Protein AF-A0A923AMU1-F1 (afdb_monomer_lite)

Structure (mmCIF, N/CA/C/O backbone):
data_AF-A0A923AMU1-F1
#
_entry.id   AF-A0A923AMU1-F1
#
loop_
_atom_site.group_PDB
_atom_site.id
_atom_site.type_symbol
_atom_site.label_atom_id
_atom_site.label_alt_id
_atom_site.label_comp_id
_atom_site.label_asym_id
_atom_site.label_entity_id
_atom_site.label_seq_id
_atom_site.pdbx_PDB_ins_code
_atom_site.Cartn_x
_atom_site.Cartn_y
_atom_site.Cartn_z
_atom_site.occupancy
_atom_site.B_iso_or_equiv
_atom_site.auth_seq_id
_atom_site.auth_comp_id
_atom_site.auth_asym_id
_atom_site.auth_atom_id
_atom_site.pdbx_PDB_model_num
ATOM 1 N N . MET A 1 1 ? -17.012 11.286 -4.049 1.00 42.00 1 MET A N 1
ATOM 2 C CA . MET A 1 1 ? -16.196 10.971 -5.237 1.00 42.00 1 MET A CA 1
ATOM 3 C C . MET A 1 1 ? -16.836 11.713 -6.398 1.00 42.00 1 MET A C 1
ATOM 5 O O . MET A 1 1 ? -18.026 11.521 -6.605 1.00 42.00 1 MET A O 1
ATOM 9 N N . LEU A 1 2 ? -16.117 12.625 -7.049 1.00 31.48 2 LEU A N 1
ATOM 10 C CA . LEU A 1 2 ? -16.516 13.235 -8.322 1.00 31.48 2 LEU A CA 1
ATOM 11 C C . LEU A 1 2 ? -15.532 12.673 -9.354 1.00 31.48 2 LEU A C 1
ATOM 13 O O . LEU A 1 2 ? -14.330 12.833 -9.167 1.00 31.48 2 LEU A O 1
ATOM 17 N N . GLY A 1 3 ? -16.048 11.937 -10.335 1.00 36.97 3 GLY A N 1
ATOM 18 C CA . GLY A 1 3 ? -15.305 11.055 -11.243 1.00 36.97 3 GLY A CA 1
ATOM 19 C C . GLY A 1 3 ? -15.984 9.686 -11.262 1.00 36.97 3 GLY A C 1
ATOM 20 O O . GLY A 1 3 ? -16.287 9.143 -10.194 1.00 36.97 3 GLY A O 1
ATOM 21 N N . ASP A 1 4 ? -16.321 9.171 -12.441 1.00 47.56 4 ASP A N 1
ATOM 22 C CA . ASP A 1 4 ? -16.918 7.841 -12.552 1.00 47.56 4 ASP A CA 1
ATOM 23 C C . ASP A 1 4 ? -15.873 6.744 -12.255 1.00 47.56 4 ASP A C 1
ATOM 25 O O . ASP A 1 4 ? -14.666 6.987 -12.185 1.00 47.56 4 ASP A O 1
ATOM 29 N N . ALA A 1 5 ? -16.337 5.523 -11.974 1.00 52.12 5 ALA A N 1
ATOM 30 C CA . ALA A 1 5 ? -15.466 4.419 -11.555 1.00 52.12 5 ALA A CA 1
ATOM 31 C C . ALA A 1 5 ? -14.453 3.994 -12.638 1.00 52.12 5 ALA A C 1
ATOM 33 O O . ALA A 1 5 ? -13.490 3.291 -12.331 1.00 52.12 5 ALA A O 1
ATOM 34 N N . LEU A 1 6 ? -14.664 4.412 -13.891 1.00 49.12 6 LEU A N 1
ATOM 35 C CA . LEU A 1 6 ? -13.862 4.001 -15.036 1.00 49.12 6 LEU A CA 1
ATOM 36 C C . LEU A 1 6 ? -12.523 4.748 -15.085 1.00 49.12 6 LEU A C 1
ATOM 38 O O . LEU A 1 6 ? -11.497 4.129 -15.360 1.00 49.12 6 LEU A O 1
ATOM 42 N N . GLU A 1 7 ? -12.505 6.041 -14.748 1.00 59.66 7 GLU A N 1
ATOM 43 C CA . GLU A 1 7 ? -11.289 6.870 -14.800 1.00 59.66 7 GLU A CA 1
ATOM 44 C C . GLU A 1 7 ? -10.216 6.463 -13.771 1.00 59.66 7 GLU A C 1
ATOM 46 O O . GLU A 1 7 ? -9.029 6.712 -13.978 1.00 59.66 7 GLU A O 1
ATOM 51 N N . TRP A 1 8 ? -10.608 5.779 -12.691 1.00 74.62 8 TRP A N 1
ATOM 52 C CA . TRP A 1 8 ? -9.721 5.394 -11.581 1.00 74.62 8 TRP A CA 1
ATOM 53 C C . TRP A 1 8 ? -9.536 3.876 -11.440 1.00 74.62 8 TRP A C 1
ATOM 55 O O . TRP A 1 8 ? -8.929 3.405 -10.475 1.00 74.62 8 TRP A O 1
ATOM 65 N N . GLY A 1 9 ? -10.059 3.093 -12.388 1.00 86.88 9 GLY A N 1
ATOM 66 C CA . GLY A 1 9 ? -9.976 1.629 -12.380 1.00 86.88 9 GLY A CA 1
ATOM 67 C C . GLY A 1 9 ? -8.636 1.071 -12.867 1.00 86.88 9 GLY A C 1
ATOM 68 O O . GLY A 1 9 ? -8.396 -0.128 -12.732 1.00 86.88 9 GLY A O 1
ATOM 69 N N . SER A 1 10 ? -7.759 1.909 -13.431 1.00 90.62 10 SER A N 1
ATOM 70 C CA . SER A 1 10 ? -6.478 1.480 -13.998 1.00 90.62 10 SER A CA 1
ATOM 71 C C . SER A 1 10 ? -5.279 2.241 -13.442 1.00 90.62 10 SER A C 1
ATOM 73 O O . SER A 1 10 ? -5.325 3.460 -13.288 1.00 90.62 10 SER A O 1
ATOM 75 N N . LEU A 1 11 ? -4.181 1.522 -13.237 1.00 89.88 11 LEU A N 1
ATOM 76 C CA . LEU A 1 11 ? -2.867 2.033 -12.872 1.00 89.88 11 LEU A CA 1
ATOM 77 C C . LEU A 1 11 ? -1.912 1.785 -14.042 1.00 89.88 11 LEU A C 1
ATOM 79 O O . LEU A 1 11 ? -1.764 0.648 -14.484 1.00 89.88 11 LEU A O 1
ATOM 83 N N . ARG A 1 12 ? -1.274 2.846 -14.541 1.00 91.94 12 ARG A N 1
ATOM 84 C CA . ARG A 1 12 ? -0.255 2.771 -15.597 1.00 91.94 12 ARG A CA 1
ATOM 85 C C . ARG A 1 12 ? 1.131 2.917 -14.989 1.00 91.94 12 ARG A C 1
ATOM 87 O O . ARG A 1 12 ? 1.363 3.845 -14.217 1.00 91.94 12 ARG A O 1
ATOM 94 N N . LEU A 1 13 ? 2.027 2.008 -15.347 1.00 90.62 13 LEU A N 1
ATOM 95 C CA . LEU A 1 13 ? 3.400 1.934 -14.866 1.00 90.62 13 LEU A CA 1
ATOM 96 C C . LEU A 1 13 ? 4.353 2.032 -16.053 1.00 90.62 13 LEU A C 1
ATOM 98 O O . LEU A 1 13 ? 4.184 1.308 -17.028 1.00 90.62 13 LEU A O 1
ATOM 102 N N . ALA A 1 14 ? 5.374 2.878 -15.946 1.00 90.94 14 ALA A N 1
ATOM 103 C CA . ALA A 1 14 ? 6.526 2.842 -16.838 1.00 90.94 14 ALA A CA 1
ATOM 104 C C . ALA A 1 14 ? 7.639 2.054 -16.142 1.00 90.94 14 ALA A C 1
ATOM 106 O O . ALA A 1 14 ? 8.140 2.470 -15.096 1.00 90.94 14 ALA A O 1
ATOM 107 N N . VAL A 1 15 ? 7.993 0.899 -16.696 1.00 89.00 15 VAL A N 1
ATOM 108 C CA . VAL A 1 15 ? 8.906 -0.066 -16.077 1.00 89.00 15 VAL A CA 1
ATOM 109 C C . VAL A 1 15 ? 10.190 -0.119 -16.885 1.00 89.00 15 VAL A C 1
ATOM 111 O O . VAL A 1 15 ? 10.145 -0.404 -18.078 1.00 89.00 15 VAL A O 1
ATOM 114 N N . ASN A 1 16 ? 11.332 0.130 -16.241 1.00 87.44 16 ASN A N 1
ATOM 115 C CA . ASN A 1 16 ? 12.626 -0.099 -16.876 1.00 87.44 16 ASN A CA 1
ATOM 116 C C . ASN A 1 16 ? 12.962 -1.594 -16.831 1.00 87.44 16 ASN A C 1
ATOM 118 O O . ASN A 1 16 ? 13.235 -2.138 -15.761 1.00 87.44 16 ASN A O 1
ATOM 122 N N . THR A 1 17 ? 12.948 -2.248 -17.986 1.00 82.06 17 THR A N 1
ATOM 123 C CA . THR A 1 17 ? 13.240 -3.683 -18.125 1.00 82.06 17 THR A CA 1
ATOM 124 C C . THR A 1 17 ? 14.743 -3.964 -18.218 1.00 82.06 17 THR A C 1
ATOM 126 O O . THR A 1 17 ? 15.172 -5.096 -17.998 1.00 82.06 17 THR A O 1
ATOM 129 N N . CYS A 1 18 ? 15.563 -2.940 -18.479 1.00 81.56 18 CYS A N 1
ATOM 130 C CA . CYS A 1 18 ? 17.017 -3.048 -18.604 1.00 81.56 18 CYS A CA 1
ATOM 131 C C . CYS A 1 18 ? 17.710 -2.588 -17.309 1.00 81.56 18 CYS A C 1
ATOM 133 O O . CYS A 1 18 ? 18.191 -1.456 -17.190 1.00 81.56 18 CYS A O 1
ATOM 135 N N . ILE A 1 19 ? 17.750 -3.466 -16.301 1.00 74.00 19 ILE A N 1
ATOM 136 C CA . ILE A 1 19 ? 18.426 -3.188 -15.024 1.00 74.00 19 ILE A CA 1
ATOM 137 C C . ILE A 1 19 ? 19.951 -3.215 -15.233 1.00 74.00 19 ILE A C 1
ATOM 139 O O . ILE A 1 19 ? 20.507 -4.228 -15.646 1.00 74.00 19 ILE A O 1
ATOM 143 N N . GLY A 1 20 ? 20.634 -2.104 -14.928 1.00 73.50 20 GLY A N 1
ATOM 144 C CA . GLY A 1 20 ? 22.100 -1.980 -15.031 1.00 73.50 20 GLY A CA 1
ATOM 145 C C . GLY A 1 20 ? 22.627 -1.513 -16.395 1.00 73.50 20 GLY A C 1
ATOM 146 O O . GLY A 1 20 ? 23.839 -1.448 -16.596 1.00 73.50 20 GLY A O 1
ATOM 147 N N . CYS A 1 21 ? 21.740 -1.166 -17.326 1.00 81.06 21 CYS A N 1
ATOM 148 C CA . CYS A 1 21 ? 22.098 -0.646 -18.643 1.00 81.06 21 CYS A CA 1
ATOM 149 C C . CYS A 1 21 ? 22.374 0.867 -18.592 1.00 81.06 21 CYS A C 1
ATOM 151 O O . CYS A 1 21 ? 21.790 1.588 -17.787 1.00 81.06 21 CYS A O 1
ATOM 153 N N . ALA A 1 22 ? 23.239 1.372 -19.480 1.00 77.38 22 ALA A N 1
ATOM 154 C CA . ALA A 1 22 ? 23.517 2.812 -19.578 1.00 77.38 22 ALA A CA 1
ATOM 155 C C . ALA A 1 22 ? 22.323 3.628 -20.125 1.00 77.38 22 ALA A C 1
ATOM 157 O O . ALA A 1 22 ? 22.289 4.847 -19.976 1.00 77.38 22 ALA A O 1
ATOM 158 N N . GLY A 1 23 ? 21.359 2.958 -20.767 1.00 74.44 23 GLY A N 1
ATOM 159 C CA . GLY A 1 23 ? 20.105 3.532 -21.256 1.00 74.44 23 GLY A CA 1
ATOM 160 C C . GLY A 1 23 ? 18.886 2.974 -20.518 1.00 74.44 23 GLY A C 1
ATOM 161 O O . GLY A 1 23 ? 18.982 1.974 -19.810 1.00 74.44 23 GLY A O 1
ATOM 162 N N . GLN A 1 24 ? 17.737 3.626 -20.701 1.00 79.06 24 GLN A N 1
ATOM 163 C CA . GLN A 1 24 ? 16.444 3.156 -20.201 1.00 79.06 24 GLN A CA 1
ATOM 164 C C . GLN A 1 24 ? 15.707 2.410 -21.316 1.00 79.06 24 GLN A C 1
ATOM 166 O O . GLN A 1 24 ? 15.585 2.944 -22.418 1.00 79.06 24 GLN A O 1
ATOM 171 N N . ASP A 1 25 ? 15.199 1.215 -21.017 1.00 86.06 25 ASP A N 1
ATOM 172 C CA . ASP A 1 25 ? 14.236 0.512 -21.870 1.00 86.06 25 ASP A CA 1
ATOM 173 C C . ASP A 1 25 ? 12.899 0.470 -21.129 1.00 86.06 25 ASP A C 1
ATOM 175 O O . ASP A 1 25 ? 12.707 -0.317 -20.200 1.00 86.06 25 ASP A O 1
ATOM 179 N N . LEU A 1 26 ? 12.022 1.424 -21.447 1.00 89.06 26 LEU A N 1
ATOM 180 C CA . LEU A 1 26 ? 10.771 1.627 -20.725 1.00 89.06 26 LEU A CA 1
ATOM 181 C C . LEU A 1 26 ? 9.636 0.880 -21.416 1.00 89.06 26 LEU A C 1
ATOM 183 O O . LEU A 1 26 ? 9.262 1.196 -22.543 1.00 89.06 26 LEU A O 1
ATOM 187 N N . THR A 1 27 ? 9.038 -0.060 -20.695 1.00 90.25 27 THR A N 1
ATOM 188 C CA . THR A 1 27 ? 7.796 -0.724 -21.091 1.00 90.25 27 THR A CA 1
ATOM 189 C C . THR A 1 27 ? 6.636 -0.165 -20.276 1.00 90.25 27 THR A C 1
ATOM 191 O O . THR A 1 27 ? 6.726 -0.059 -19.052 1.00 90.25 27 THR A O 1
ATOM 194 N N . GLU A 1 28 ? 5.536 0.184 -20.942 1.00 92.94 28 GLU A N 1
ATOM 195 C CA . GLU A 1 28 ? 4.293 0.541 -20.258 1.00 92.94 28 GLU A CA 1
ATOM 196 C C . GLU A 1 28 ? 3.503 -0.714 -19.876 1.00 92.94 28 GLU A C 1
ATOM 198 O O . GLU A 1 28 ? 3.223 -1.574 -20.711 1.00 92.94 28 GLU A O 1
ATOM 203 N N . VAL A 1 29 ? 3.098 -0.789 -18.611 1.00 92.19 29 VAL A N 1
ATOM 204 C CA . VAL A 1 29 ? 2.234 -1.842 -18.078 1.00 92.19 29 VAL A CA 1
ATOM 205 C C . VAL A 1 29 ? 0.984 -1.204 -17.490 1.00 92.19 29 VAL A C 1
ATOM 207 O O . VAL A 1 29 ? 1.064 -0.217 -16.761 1.00 92.19 29 VAL A O 1
ATOM 210 N N . THR A 1 30 ? -0.187 -1.759 -17.804 1.00 93.94 30 THR A N 1
ATOM 211 C CA . THR A 1 30 ? -1.465 -1.304 -17.242 1.00 93.94 30 THR A CA 1
ATOM 212 C C . THR A 1 30 ? -2.069 -2.390 -16.368 1.00 93.94 30 THR A C 1
ATOM 214 O O . THR A 1 30 ? -2.320 -3.500 -16.830 1.00 93.94 30 THR A O 1
ATOM 217 N N . ILE A 1 31 ? -2.346 -2.046 -15.115 1.00 93.06 31 ILE A N 1
ATOM 218 C CA . ILE A 1 31 ? -3.054 -2.890 -14.154 1.00 93.06 31 ILE A CA 1
ATOM 219 C C . ILE A 1 31 ? -4.486 -2.375 -14.047 1.00 93.06 31 ILE A C 1
ATOM 221 O O . ILE A 1 31 ? -4.696 -1.199 -13.754 1.00 93.06 31 ILE A O 1
ATOM 225 N N . THR A 1 32 ? -5.473 -3.245 -14.249 1.00 94.00 32 THR A N 1
ATOM 226 C CA . THR A 1 32 ? -6.900 -2.900 -14.160 1.00 94.00 32 THR A CA 1
ATOM 227 C C . THR A 1 32 ? -7.555 -3.643 -13.003 1.00 94.00 32 THR A C 1
ATOM 229 O O . THR A 1 32 ? -7.431 -4.861 -12.880 1.00 94.00 32 THR A O 1
ATOM 232 N N . LEU A 1 33 ? -8.259 -2.910 -12.144 1.00 93.62 33 LEU A N 1
ATOM 233 C CA . LEU A 1 33 ? -9.012 -3.473 -11.029 1.00 93.62 33 LEU A CA 1
ATOM 234 C C . LEU A 1 33 ? -10.380 -4.007 -11.479 1.00 93.62 33 LEU A C 1
ATOM 236 O O . LEU A 1 33 ? -10.908 -3.592 -12.513 1.00 93.62 33 LEU A O 1
ATOM 240 N N . PRO A 1 34 ? -11.007 -4.893 -10.682 1.00 93.06 34 PRO A N 1
ATOM 241 C CA . PRO A 1 34 ? -12.412 -5.232 -10.868 1.00 93.06 34 PRO A CA 1
ATOM 242 C C . PRO A 1 34 ? -13.305 -3.977 -10.833 1.00 93.06 34 PRO A C 1
ATOM 244 O O . PRO A 1 34 ? -12.994 -3.048 -10.089 1.00 93.06 34 PRO A O 1
ATOM 247 N N . PRO A 1 35 ? -14.468 -3.968 -11.515 1.00 90.50 35 PRO A N 1
ATOM 248 C CA . PRO A 1 35 ? -15.338 -2.785 -11.615 1.00 90.50 35 PRO A CA 1
ATOM 249 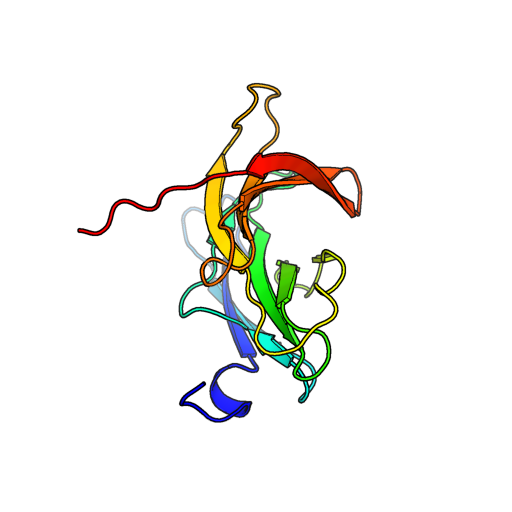C C . PRO A 1 35 ? -15.852 -2.224 -10.281 1.00 90.50 35 PRO A C 1
ATOM 251 O O . PRO A 1 35 ? -16.338 -1.098 -10.221 1.00 90.50 35 PRO A O 1
ATOM 254 N N . THR A 1 36 ? -15.784 -3.008 -9.203 1.00 91.62 36 THR A N 1
ATOM 255 C CA . THR A 1 36 ? -16.188 -2.587 -7.854 1.00 91.62 36 THR A CA 1
ATOM 256 C C . THR A 1 36 ? -15.079 -1.873 -7.092 1.00 91.62 36 THR A C 1
ATOM 258 O O . THR A 1 36 ? -15.276 -1.526 -5.926 1.00 91.62 36 THR A O 1
ATOM 261 N N . ARG A 1 37 ? -13.904 -1.689 -7.703 1.00 92.12 37 ARG A N 1
ATOM 262 C CA . ARG A 1 37 ? -12.738 -1.104 -7.055 1.00 92.12 37 ARG A CA 1
ATOM 263 C C . ARG A 1 37 ? -12.109 -0.012 -7.891 1.00 92.12 37 ARG A C 1
ATOM 265 O O . ARG A 1 37 ? -12.100 -0.059 -9.114 1.00 92.12 37 ARG A O 1
ATOM 272 N N . VAL A 1 38 ? -11.527 0.943 -7.184 1.00 92.62 38 VAL A N 1
ATOM 273 C CA . VAL A 1 38 ? -10.771 2.049 -7.763 1.00 92.62 38 VAL A CA 1
ATOM 274 C C . VAL A 1 38 ? -9.453 2.222 -7.026 1.00 92.62 38 VAL A C 1
ATOM 276 O O . VAL A 1 38 ? -9.366 1.965 -5.820 1.00 92.62 38 VAL A O 1
ATOM 279 N N . PHE A 1 39 ? -8.435 2.699 -7.732 1.00 92.00 39 PHE A N 1
ATOM 280 C CA . PHE A 1 39 ? -7.242 3.236 -7.100 1.00 92.00 39 PHE A CA 1
ATOM 281 C C . PHE A 1 39 ? -7.561 4.615 -6.528 1.00 92.00 39 PHE A C 1
ATOM 283 O O . PHE A 1 39 ? -8.164 5.465 -7.181 1.00 92.00 39 PHE A O 1
ATOM 290 N N . LYS A 1 40 ? -7.171 4.843 -5.277 1.00 84.62 40 LYS A N 1
ATOM 291 C CA . LYS A 1 40 ? -7.398 6.107 -4.588 1.00 84.62 40 LYS A CA 1
ATOM 292 C C . LYS A 1 40 ? -6.140 6.966 -4.615 1.00 84.62 40 LYS A C 1
ATOM 294 O O . LYS A 1 40 ? -5.065 6.529 -4.211 1.00 84.62 40 LYS A O 1
ATOM 299 N N . GLY A 1 41 ? -6.332 8.237 -4.960 1.00 80.62 41 GLY A N 1
ATOM 300 C CA . GLY A 1 41 ? -5.264 9.226 -5.077 1.00 80.62 41 GLY A CA 1
ATOM 301 C C . GLY A 1 41 ? -4.828 9.417 -6.528 1.00 80.62 41 GLY A C 1
ATOM 302 O O . GLY A 1 41 ? -5.155 8.619 -7.395 1.00 80.62 41 GLY A O 1
ATOM 303 N N . ILE A 1 42 ? -4.104 10.505 -6.781 1.00 74.56 42 ILE A N 1
ATOM 304 C CA . ILE A 1 42 ? -3.664 10.897 -8.133 1.00 74.56 42 ILE A CA 1
ATOM 305 C C . ILE A 1 42 ? -2.255 10.408 -8.484 1.00 74.56 42 ILE A C 1
ATOM 307 O O . ILE A 1 42 ? -1.796 10.598 -9.603 1.00 74.56 42 ILE A O 1
ATOM 311 N N . ALA A 1 43 ? -1.549 9.820 -7.518 1.00 75.94 43 ALA A N 1
ATOM 312 C CA . ALA A 1 43 ? -0.193 9.327 -7.699 1.00 75.94 43 ALA A CA 1
ATOM 313 C C . ALA A 1 43 ? 0.065 8.152 -6.760 1.00 75.94 43 ALA A C 1
ATOM 315 O O . ALA A 1 43 ? -0.220 8.241 -5.559 1.00 75.94 43 ALA A O 1
ATOM 316 N N . ALA A 1 44 ? 0.647 7.088 -7.307 1.00 87.38 44 ALA A N 1
ATOM 317 C CA . ALA A 1 44 ? 1.187 5.994 -6.519 1.00 87.38 44 ALA A CA 1
ATOM 318 C C . ALA A 1 44 ? 2.424 6.446 -5.725 1.00 87.38 44 ALA A C 1
ATOM 320 O O . ALA A 1 44 ? 3.005 7.508 -5.977 1.00 87.38 44 ALA A O 1
ATOM 321 N N . ARG A 1 45 ? 2.818 5.654 -4.730 1.00 92.25 45 ARG A N 1
ATOM 322 C CA . ARG A 1 45 ? 4.136 5.760 -4.092 1.00 92.25 45 ARG A CA 1
ATOM 323 C C . ARG A 1 45 ? 4.986 4.592 -4.571 1.00 92.25 45 ARG A C 1
ATOM 325 O O . ARG A 1 45 ? 4.442 3.534 -4.861 1.00 92.25 45 ARG A O 1
ATOM 332 N N . VAL A 1 46 ? 6.290 4.800 -4.686 1.00 92.94 46 VAL A N 1
ATOM 333 C CA . VAL A 1 46 ? 7.223 3.798 -5.208 1.00 92.94 46 VAL A CA 1
ATOM 334 C C . VAL A 1 46 ? 8.379 3.676 -4.228 1.00 92.94 46 VAL A C 1
ATOM 336 O O . VAL A 1 46 ? 8.959 4.697 -3.858 1.00 92.94 46 VAL A O 1
ATOM 339 N N . ALA A 1 47 ? 8.663 2.459 -3.773 1.00 93.69 47 ALA A N 1
ATOM 340 C CA . ALA A 1 47 ? 9.738 2.158 -2.831 1.00 93.69 47 ALA A CA 1
ATOM 341 C C . ALA A 1 47 ? 10.107 0.673 -2.915 1.00 93.69 47 ALA A C 1
ATOM 343 O O . ALA A 1 47 ? 9.237 -0.140 -3.204 1.00 93.69 47 ALA A O 1
ATOM 344 N N . ASP A 1 48 ? 11.369 0.342 -2.649 1.00 93.69 48 ASP A N 1
ATOM 345 C CA . ASP A 1 48 ? 11.824 -1.037 -2.429 1.00 93.69 48 ASP A CA 1
ATOM 346 C C . ASP A 1 48 ? 11.381 -1.467 -1.027 1.00 93.69 48 ASP A C 1
ATOM 348 O O . ASP A 1 48 ? 11.987 -1.074 -0.027 1.00 93.69 48 ASP A O 1
ATOM 352 N N . VAL A 1 49 ? 10.233 -2.142 -0.951 1.00 93.44 49 VAL A N 1
ATOM 353 C CA . VAL A 1 49 ? 9.591 -2.511 0.323 1.00 93.44 49 VAL A CA 1
ATOM 354 C C . VAL A 1 49 ? 9.928 -3.929 0.756 1.00 93.44 49 VAL A C 1
ATOM 356 O O . VAL A 1 49 ? 9.770 -4.245 1.934 1.00 93.44 49 VAL A O 1
ATOM 359 N N . ASP A 1 50 ? 10.379 -4.775 -0.171 1.00 91.31 50 ASP A N 1
ATOM 360 C CA . AS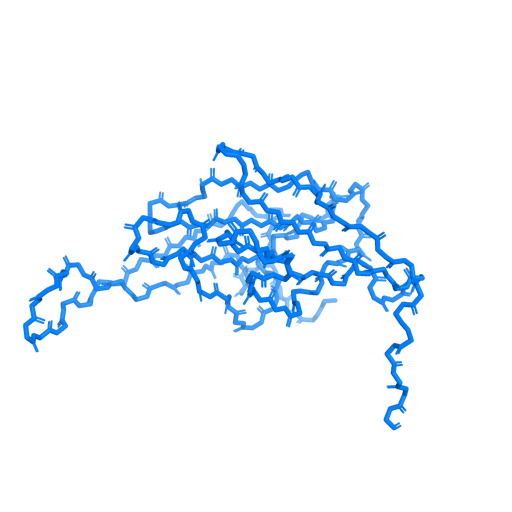P A 1 50 ? 10.825 -6.139 0.120 1.00 91.31 50 ASP A CA 1
ATOM 361 C C . ASP A 1 50 ? 12.352 -6.264 0.296 1.00 91.31 50 ASP A C 1
ATOM 363 O O . ASP A 1 50 ? 12.837 -7.306 0.742 1.00 91.31 50 ASP A O 1
ATOM 367 N N . GLY A 1 51 ? 13.107 -5.193 0.019 1.00 90.62 51 GLY A N 1
ATOM 368 C CA . GLY A 1 51 ? 14.565 -5.141 0.133 1.00 90.62 51 GLY A CA 1
ATOM 369 C C . GLY A 1 51 ? 15.293 -5.842 -1.018 1.00 90.62 51 GLY A C 1
ATOM 370 O O . GLY A 1 51 ? 16.488 -6.132 -0.911 1.00 90.62 51 GLY A O 1
ATOM 371 N N . GLY A 1 52 ? 14.587 -6.168 -2.101 1.00 87.94 52 GLY A N 1
ATOM 372 C CA . GLY A 1 52 ? 15.084 -6.908 -3.255 1.00 87.94 52 GLY A CA 1
ATOM 373 C C . GLY A 1 52 ? 15.846 -6.059 -4.275 1.00 87.94 52 GLY A C 1
ATOM 374 O O . GLY A 1 52 ? 16.278 -6.590 -5.305 1.00 87.94 52 GLY A O 1
ATOM 375 N N . GLY A 1 53 ? 16.013 -4.756 -4.034 1.00 87.62 53 GLY A N 1
ATOM 376 C CA . GLY A 1 53 ? 16.696 -3.825 -4.933 1.00 87.62 53 GLY A CA 1
ATOM 377 C C . GLY A 1 53 ? 15.848 -3.380 -6.125 1.00 87.62 53 GLY A C 1
ATOM 378 O O . GLY A 1 53 ? 16.353 -2.698 -7.022 1.00 87.62 53 GLY A O 1
ATOM 379 N N . ARG A 1 54 ? 14.569 -3.765 -6.165 1.00 88.38 54 ARG A N 1
ATOM 380 C CA . ARG A 1 54 ? 13.573 -3.258 -7.115 1.00 88.38 54 ARG A CA 1
ATOM 381 C C . ARG A 1 54 ? 12.510 -2.519 -6.325 1.00 88.38 54 ARG A C 1
ATOM 383 O O . ARG A 1 54 ? 12.267 -2.840 -5.181 1.00 88.38 54 ARG A O 1
ATOM 390 N N . ALA A 1 55 ? 11.932 -1.489 -6.929 1.00 91.38 55 ALA A N 1
ATOM 391 C CA . ALA A 1 55 ? 10.885 -0.740 -6.264 1.00 91.38 55 ALA A CA 1
ATOM 392 C C . ALA A 1 55 ? 9.510 -1.302 -6.623 1.00 91.38 55 ALA A C 1
ATOM 394 O O . ALA A 1 55 ? 9.191 -1.490 -7.801 1.00 91.38 55 ALA A O 1
ATOM 395 N N . GLU A 1 56 ? 8.676 -1.477 -5.610 1.00 94.50 56 GLU A N 1
ATOM 396 C CA . GLU A 1 56 ? 7.275 -1.831 -5.739 1.00 94.50 56 GLU A CA 1
ATOM 397 C C . GLU A 1 56 ? 6.404 -0.575 -5.745 1.00 94.50 56 GLU A C 1
ATOM 399 O O . GLU A 1 56 ? 6.810 0.531 -5.369 1.00 94.50 56 GLU A O 1
ATOM 404 N N . VAL A 1 57 ? 5.157 -0.756 -6.168 1.00 94.94 57 VAL A N 1
ATOM 405 C CA . VAL A 1 57 ? 4.163 0.302 -6.265 1.00 94.94 57 VAL A CA 1
ATOM 406 C C . VAL A 1 57 ? 3.158 0.164 -5.133 1.00 94.94 57 VAL A C 1
ATOM 408 O O . VAL A 1 57 ? 2.397 -0.798 -5.053 1.00 94.94 57 VAL A O 1
ATOM 411 N N . LEU A 1 58 ? 3.115 1.172 -4.275 1.00 95.12 58 LEU A N 1
ATOM 412 C CA . LEU A 1 58 ? 2.178 1.269 -3.175 1.00 95.12 58 LEU A CA 1
ATOM 413 C C . LEU A 1 58 ? 0.986 2.149 -3.559 1.00 95.12 58 LEU A C 1
ATOM 415 O O . LEU A 1 58 ? 1.128 3.320 -3.937 1.00 95.12 58 LEU A O 1
ATOM 419 N N . VAL A 1 59 ? -0.207 1.590 -3.390 1.00 94.62 59 VAL A N 1
ATOM 420 C CA . VAL A 1 59 ? -1.484 2.240 -3.690 1.00 94.62 59 VAL A CA 1
ATOM 421 C C . VAL A 1 59 ? -2.516 1.951 -2.608 1.00 94.62 59 VAL A C 1
ATOM 423 O O . VAL A 1 59 ? -2.398 1.010 -1.825 1.00 94.62 59 VAL A O 1
ATOM 426 N N . VAL A 1 60 ? -3.568 2.764 -2.578 1.00 94.56 60 VAL A N 1
ATOM 427 C CA . VAL A 1 60 ? -4.779 2.454 -1.816 1.00 94.56 60 VAL A CA 1
ATOM 428 C C . VAL A 1 60 ? -5.847 1.992 -2.798 1.00 94.56 60 VAL A C 1
ATOM 430 O O . VAL A 1 60 ? -6.286 2.771 -3.640 1.00 94.56 60 VAL A O 1
ATOM 433 N N . GLU A 1 61 ? -6.291 0.746 -2.679 1.00 94.62 61 GLU A N 1
ATOM 434 C CA . GLU A 1 61 ? -7.475 0.241 -3.377 1.00 94.62 61 GLU A CA 1
ATOM 435 C C . GLU A 1 61 ? -8.712 0.576 -2.542 1.00 94.62 61 GLU A C 1
ATOM 437 O O . GLU A 1 61 ? -8.719 0.387 -1.328 1.00 94.62 61 GLU A O 1
ATOM 442 N N . THR A 1 62 ? -9.777 1.074 -3.162 1.00 93.25 62 THR A N 1
ATOM 443 C CA . THR A 1 62 ? -11.069 1.271 -2.492 1.00 93.25 62 THR A CA 1
ATOM 444 C C . THR A 1 62 ? -12.126 0.422 -3.165 1.00 93.25 62 THR A C 1
A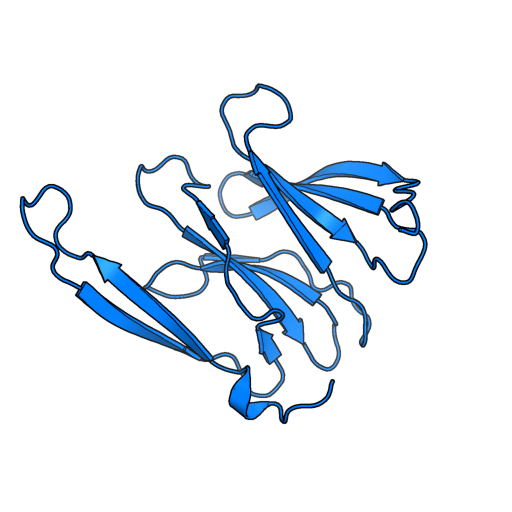TOM 446 O O . THR A 1 62 ? -12.386 0.601 -4.349 1.00 93.25 62 THR A O 1
ATOM 449 N N . ASP A 1 63 ? -12.743 -0.475 -2.403 1.00 93.69 63 ASP A N 1
ATOM 450 C CA . ASP A 1 63 ? -13.928 -1.219 -2.814 1.00 93.69 63 ASP A CA 1
ATOM 451 C C . ASP A 1 63 ? -15.197 -0.441 -2.454 1.00 93.69 63 ASP A C 1
ATOM 453 O O . ASP A 1 63 ? -15.299 0.136 -1.365 1.00 93.69 63 ASP A O 1
ATOM 457 N N . LEU A 1 64 ? -16.174 -0.438 -3.363 1.00 90.38 64 LEU A N 1
ATOM 458 C CA . LEU A 1 64 ? -17.438 0.284 -3.198 1.00 90.38 64 LEU A CA 1
ATOM 459 C C . LEU A 1 64 ? -18.209 -0.129 -1.936 1.00 90.38 64 LEU A C 1
ATOM 461 O O . LEU A 1 64 ? -18.922 0.695 -1.366 1.00 90.38 64 LEU A O 1
ATOM 465 N N . SER A 1 65 ? -18.067 -1.381 -1.496 1.00 91.62 65 SER A N 1
ATOM 466 C CA . SER A 1 65 ? -18.768 -1.931 -0.332 1.00 91.62 65 SER A CA 1
ATOM 467 C C . SER A 1 65 ? -17.873 -2.069 0.899 1.00 91.62 65 SER A C 1
ATOM 469 O O . SER A 1 65 ? -18.335 -1.863 2.021 1.00 91.62 65 SER A O 1
ATOM 471 N N . LEU A 1 66 ? -16.587 -2.377 0.703 1.00 93.94 66 LEU A N 1
ATOM 472 C CA . LEU A 1 66 ? -15.679 -2.714 1.803 1.00 93.94 66 LEU A CA 1
ATOM 473 C C . LEU A 1 66 ? -14.774 -1.549 2.237 1.00 93.94 66 LEU A C 1
ATOM 475 O O . LEU A 1 66 ? -14.148 -1.628 3.295 1.00 93.94 66 LEU A O 1
ATOM 479 N N . GLY A 1 67 ? -14.711 -0.455 1.476 1.00 92.94 67 GLY A N 1
ATOM 480 C CA . GLY A 1 67 ? -13.848 0.688 1.786 1.00 92.94 67 GLY A CA 1
ATOM 481 C C . GLY A 1 67 ? -12.403 0.487 1.339 1.00 92.94 67 GLY A C 1
ATOM 482 O O . GLY A 1 67 ? -12.145 -0.230 0.378 1.00 92.94 67 GLY A O 1
ATOM 483 N N . ALA A 1 68 ? -11.456 1.160 1.997 1.00 93.88 68 ALA A N 1
ATOM 484 C CA . ALA A 1 68 ? -10.052 1.157 1.583 1.00 93.88 68 ALA A CA 1
ATOM 485 C C . ALA A 1 68 ? -9.245 -0.061 2.070 1.00 93.88 68 ALA A C 1
ATOM 487 O O . ALA A 1 68 ? -9.513 -0.614 3.136 1.00 93.88 68 ALA A O 1
ATOM 488 N N . SER A 1 69 ? -8.229 -0.421 1.290 1.00 95.50 69 SER A N 1
ATOM 489 C CA . SER A 1 69 ? -7.172 -1.394 1.565 1.00 95.50 69 SER A CA 1
ATOM 490 C C . SER A 1 69 ? -5.844 -0.834 1.040 1.00 95.50 69 SER A C 1
ATOM 492 O O . SER A 1 69 ? -5.810 -0.197 -0.015 1.00 95.50 69 SER A O 1
ATOM 494 N N . LEU A 1 70 ? -4.761 -1.026 1.792 1.00 96.00 70 LEU A N 1
ATOM 495 C CA . LEU A 1 70 ? -3.409 -0.706 1.344 1.00 96.00 70 LEU A CA 1
ATOM 496 C C . LEU A 1 70 ? -2.876 -1.889 0.535 1.00 96.00 70 LEU A C 1
ATOM 498 O O . LEU A 1 70 ? -2.912 -3.012 1.032 1.00 96.00 70 LEU A O 1
ATOM 502 N N . ALA A 1 71 ? -2.386 -1.649 -0.678 1.00 96.38 71 ALA A N 1
ATOM 503 C CA . ALA A 1 71 ? -1.904 -2.697 -1.570 1.00 96.38 71 ALA A CA 1
ATOM 504 C C . ALA A 1 71 ? -0.510 -2.384 -2.119 1.00 96.38 71 ALA A C 1
ATOM 506 O O . ALA A 1 71 ? -0.187 -1.231 -2.414 1.00 96.38 71 ALA A O 1
ATOM 507 N N . ILE A 1 72 ? 0.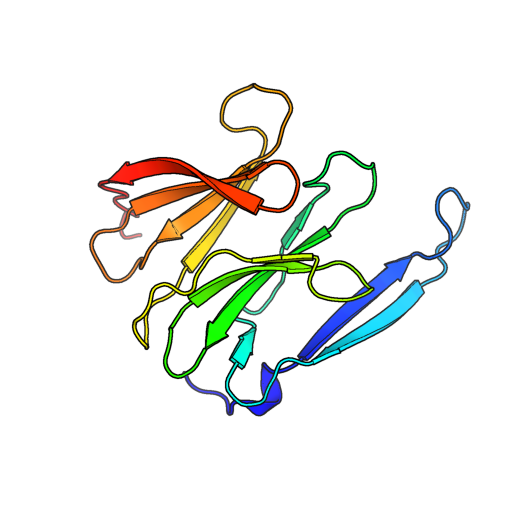281 -3.443 -2.285 1.00 96.50 72 ILE A N 1
ATOM 508 C CA . ILE A 1 72 ? 1.581 -3.435 -2.956 1.00 96.50 72 ILE A CA 1
ATOM 509 C C . ILE A 1 72 ? 1.416 -4.164 -4.289 1.00 96.50 72 ILE A C 1
ATOM 511 O O . ILE A 1 72 ? 0.877 -5.274 -4.343 1.00 96.50 72 ILE A O 1
ATOM 515 N N . HIS A 1 73 ? 1.872 -3.533 -5.363 1.00 95.50 73 HIS A N 1
ATOM 516 C CA . HIS A 1 73 ? 1.858 -4.051 -6.726 1.00 95.50 73 HIS A CA 1
ATOM 517 C C . HIS A 1 73 ? 3.275 -4.098 -7.295 1.00 95.50 73 HIS A C 1
ATOM 519 O O . HIS A 1 73 ? 4.092 -3.221 -7.025 1.00 95.50 73 HIS A O 1
ATOM 525 N N . SER A 1 74 ? 3.534 -5.098 -8.127 1.00 93.19 74 SER A N 1
ATOM 526 C CA . SER A 1 74 ? 4.638 -5.129 -9.082 1.00 93.19 74 SER A CA 1
ATOM 527 C C . SER A 1 74 ? 4.084 -4.913 -10.499 1.00 93.19 74 SER A C 1
ATOM 529 O O . SER A 1 74 ? 2.863 -4.850 -10.684 1.00 93.19 74 SER A O 1
ATOM 531 N N . PRO A 1 75 ? 4.942 -4.835 -11.530 1.00 90.81 75 PRO A N 1
ATOM 532 C CA . PRO A 1 75 ? 4.493 -4.883 -12.921 1.00 90.81 75 PRO A CA 1
ATOM 533 C C . PRO A 1 75 ? 3.640 -6.117 -13.256 1.00 90.81 75 PRO A C 1
ATOM 535 O O . PRO A 1 75 ? 2.758 -6.036 -14.103 1.00 90.81 75 PRO A O 1
ATOM 538 N N . ASP A 1 76 ? 3.846 -7.238 -12.564 1.00 90.94 76 ASP A N 1
ATOM 539 C CA . ASP A 1 76 ? 3.091 -8.477 -12.792 1.00 90.94 76 ASP A CA 1
ATOM 540 C C . ASP A 1 76 ? 1.701 -8.462 -12.128 1.00 90.94 76 ASP A C 1
ATOM 542 O O . ASP A 1 76 ? 0.894 -9.372 -12.328 1.00 90.94 76 ASP A O 1
ATOM 546 N N . GLY A 1 77 ? 1.401 -7.424 -11.342 1.00 92.06 77 GLY A N 1
ATOM 547 C CA . GLY A 1 77 ? 0.128 -7.225 -10.663 1.00 92.06 77 GLY A CA 1
ATOM 548 C C . GLY A 1 77 ? 0.269 -7.134 -9.147 1.00 92.06 77 GLY A C 1
ATOM 549 O O . GLY A 1 77 ? 1.309 -6.775 -8.598 1.00 92.06 77 GLY A O 1
ATOM 550 N N . ARG A 1 78 ? -0.820 -7.434 -8.438 1.00 95.25 78 ARG A N 1
ATOM 551 C CA . ARG A 1 78 ? -0.880 -7.257 -6.984 1.00 95.25 78 ARG A CA 1
ATOM 552 C C . ARG A 1 78 ? -0.053 -8.317 -6.256 1.00 95.25 78 ARG A C 1
ATOM 554 O O . ARG A 1 78 ? -0.372 -9.498 -6.354 1.00 95.25 78 ARG A O 1
ATOM 561 N N . ILE A 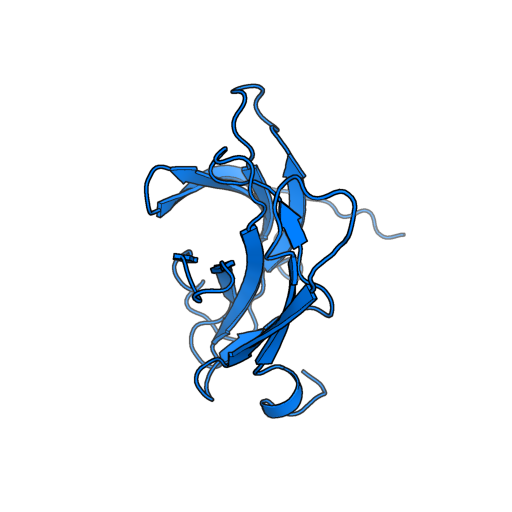1 79 ? 0.915 -7.880 -5.452 1.00 95.50 79 ILE A N 1
ATOM 562 C CA . ILE A 1 79 ? 1.722 -8.744 -4.579 1.00 95.50 79 ILE A CA 1
ATOM 563 C C . ILE A 1 79 ? 0.922 -9.104 -3.326 1.00 95.50 79 ILE A C 1
ATOM 565 O O . ILE A 1 79 ? 0.694 -10.273 -3.027 1.00 95.50 79 ILE A O 1
ATOM 569 N N . THR A 1 80 ? 0.470 -8.090 -2.587 1.00 97.50 80 THR A N 1
ATOM 570 C CA . THR A 1 80 ? -0.261 -8.279 -1.330 1.00 97.50 80 THR A CA 1
ATOM 571 C C . THR A 1 80 ? -1.103 -7.051 -0.999 1.00 97.50 80 THR A C 1
ATOM 573 O O . THR A 1 80 ? -0.944 -5.985 -1.599 1.00 97.50 80 THR A O 1
ATOM 576 N N . ALA A 1 81 ? -2.034 -7.203 -0.062 1.00 97.00 81 ALA A N 1
ATOM 577 C CA . ALA A 1 81 ? -2.867 -6.112 0.416 1.00 97.00 81 ALA A CA 1
ATOM 578 C C . ALA A 1 81 ? -3.346 -6.358 1.849 1.00 97.00 81 ALA A C 1
ATOM 580 O O . ALA A 1 81 ? -3.559 -7.501 2.261 1.00 97.00 81 ALA A O 1
ATOM 581 N N . THR A 1 82 ? -3.586 -5.285 2.601 1.00 96.06 82 THR A N 1
ATOM 582 C CA . THR A 1 82 ? -4.287 -5.384 3.883 1.00 96.06 82 THR A CA 1
ATOM 583 C C . THR A 1 82 ? -5.735 -5.808 3.650 1.00 96.06 82 THR A C 1
ATOM 585 O O . THR A 1 82 ? -6.308 -5.600 2.574 1.00 96.06 82 THR A O 1
ATOM 588 N N . ARG A 1 83 ? -6.402 -6.312 4.693 1.00 94.44 83 ARG A N 1
ATOM 589 C CA . ARG A 1 83 ? -7.868 -6.403 4.664 1.00 94.44 83 ARG A CA 1
ATOM 590 C C . ARG A 1 83 ? -8.481 -5.032 4.363 1.00 94.44 83 ARG A C 1
ATOM 592 O O . ARG A 1 83 ? -7.931 -3.996 4.746 1.00 94.44 83 ARG A O 1
ATOM 599 N N . PHE A 1 84 ? -9.637 -5.041 3.711 1.00 94.75 84 PHE A N 1
ATOM 600 C CA . PHE A 1 84 ? -10.453 -3.840 3.608 1.00 94.75 84 PHE A CA 1
ATOM 601 C C . PHE A 1 84 ? -10.926 -3.402 4.999 1.00 94.75 84 PHE A C 1
ATOM 603 O O . PHE A 1 84 ? -11.199 -4.242 5.860 1.00 94.75 84 PHE A O 1
ATOM 610 N N . ILE A 1 85 ? -11.059 -2.091 5.206 1.00 90.12 85 ILE A N 1
ATOM 611 C CA . ILE A 1 85 ? -11.528 -1.502 6.475 1.00 90.12 85 ILE A CA 1
ATOM 612 C C . ILE A 1 85 ? -12.932 -2.011 6.869 1.00 90.12 85 ILE A C 1
ATOM 614 O O . ILE A 1 85 ? -13.285 -2.006 8.047 1.00 90.12 85 ILE A O 1
ATOM 618 N N . GLY A 1 86 ? -13.722 -2.488 5.905 1.00 89.88 86 GLY A N 1
ATOM 619 C CA . GLY A 1 86 ? -15.017 -3.136 6.119 1.00 89.88 86 GLY A CA 1
ATOM 620 C C . GLY A 1 86 ? -16.209 -2.180 6.106 1.00 89.88 86 GLY A C 1
ATOM 621 O O . GLY A 1 86 ? -17.306 -2.579 6.486 1.00 89.88 86 GLY A O 1
ATOM 622 N N . GLN A 1 87 ? -16.014 -0.921 5.699 1.00 86.00 87 GLN A N 1
ATOM 623 C CA . GLN A 1 87 ? -17.083 0.073 5.578 1.00 86.00 87 GLN A CA 1
ATOM 624 C C . GLN A 1 87 ? -16.837 1.014 4.391 1.00 86.00 87 GLN A C 1
ATOM 626 O O . GLN A 1 87 ? -15.712 1.498 4.225 1.00 86.00 87 GLN A O 1
ATOM 631 N N . PRO A 1 88 ? -17.879 1.362 3.615 1.00 87.12 88 PRO A N 1
ATOM 632 C CA . PRO A 1 88 ? -17.757 2.299 2.505 1.00 87.12 88 PRO A CA 1
ATOM 633 C C . PRO A 1 88 ? -17.434 3.715 3.002 1.00 87.12 88 PRO A C 1
ATOM 635 O O . PRO A 1 88 ? -17.679 4.070 4.157 1.00 87.12 88 PRO A O 1
ATOM 638 N N . ASN A 1 89 ? -16.900 4.562 2.116 1.00 80.88 89 ASN A N 1
ATOM 639 C CA . ASN A 1 89 ? -16.546 5.956 2.432 1.00 80.88 89 ASN A CA 1
ATOM 640 C C . ASN A 1 89 ? -15.589 6.082 3.638 1.00 80.88 89 ASN A C 1
ATOM 642 O O . ASN A 1 89 ? -15.671 7.013 4.451 1.00 80.88 89 ASN A O 1
ATOM 646 N N . ARG A 1 90 ? -14.685 5.108 3.777 1.00 83.69 90 ARG A N 1
ATOM 647 C CA . ARG A 1 90 ? -13.557 5.110 4.709 1.00 83.69 90 ARG A CA 1
ATOM 648 C C . ARG A 1 90 ? -12.283 4.953 3.908 1.00 83.69 90 ARG A C 1
ATOM 650 O O . ARG A 1 90 ? -12.209 4.078 3.049 1.00 83.69 90 ARG A O 1
ATOM 657 N N . TRP A 1 91 ? -11.305 5.812 4.169 1.00 85.75 91 TRP A N 1
ATOM 658 C CA . TRP A 1 91 ? -10.087 5.826 3.384 1.00 85.75 91 TRP A CA 1
ATOM 659 C C . TRP A 1 91 ? -8.825 5.865 4.225 1.00 85.75 91 TRP A C 1
ATOM 661 O O . TRP A 1 91 ? -8.815 6.433 5.312 1.00 85.75 91 TRP A O 1
ATOM 671 N N . LEU A 1 92 ? -7.757 5.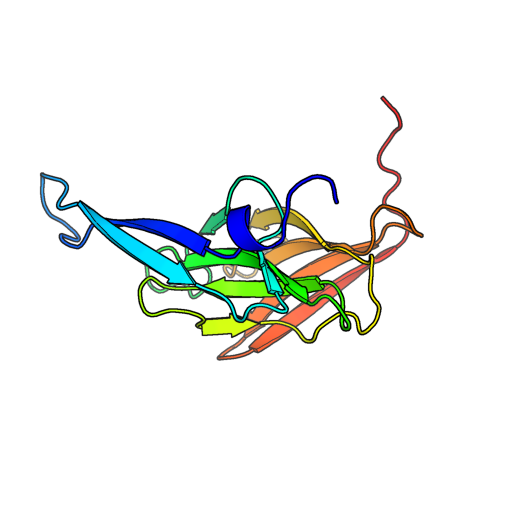318 3.650 1.00 90.38 92 LEU A N 1
ATOM 672 C CA . LEU A 1 92 ? -6.387 5.502 4.108 1.00 90.38 92 LEU A CA 1
ATOM 673 C C . LEU A 1 92 ? -5.758 6.686 3.369 1.00 90.38 92 LEU A C 1
ATOM 675 O O . LEU A 1 92 ? -6.121 6.986 2.220 1.00 90.38 92 LEU A O 1
ATOM 679 N N . ALA A 1 93 ? -4.853 7.381 4.046 1.00 90.56 93 ALA A N 1
ATOM 680 C CA . ALA A 1 93 ? -4.009 8.410 3.459 1.00 90.56 93 ALA A CA 1
ATOM 681 C C . ALA A 1 93 ? -2.535 8.042 3.692 1.00 90.56 93 ALA A C 1
ATOM 683 O O . ALA A 1 93 ? -2.039 8.266 4.796 1.00 90.56 93 ALA A O 1
ATOM 684 N N . PRO A 1 94 ? -1.843 7.468 2.690 1.00 92.06 94 PRO A N 1
ATOM 685 C CA . PRO A 1 94 ? -0.406 7.232 2.772 1.00 92.06 94 PRO A CA 1
ATOM 686 C C . PRO A 1 94 ? 0.336 8.549 3.024 1.00 92.06 94 PRO A C 1
ATOM 688 O O . PRO A 1 94 ? 0.161 9.515 2.277 1.00 92.06 94 PRO A O 1
ATOM 691 N N . ALA A 1 95 ? 1.130 8.582 4.089 1.00 91.31 95 ALA A N 1
ATOM 692 C CA . ALA A 1 95 ? 1.848 9.755 4.577 1.00 91.31 95 ALA A CA 1
ATOM 693 C C . ALA A 1 95 ? 3.346 9.693 4.253 1.00 91.31 95 ALA A C 1
ATOM 695 O O . ALA A 1 95 ? 3.936 10.715 3.918 1.00 91.31 95 ALA A O 1
ATOM 696 N N . GLY A 1 96 ? 3.952 8.505 4.299 1.00 92.75 96 GLY A N 1
ATOM 697 C CA . GLY A 1 96 ? 5.376 8.326 4.021 1.00 92.75 96 GLY A CA 1
ATOM 698 C C . GLY A 1 96 ? 5.784 6.858 3.989 1.00 92.75 96 GLY A C 1
ATOM 699 O O . GLY A 1 96 ? 5.018 5.994 4.408 1.00 92.75 96 GLY A O 1
ATOM 700 N N . ILE A 1 97 ? 6.980 6.598 3.465 1.00 95.75 97 ILE A N 1
ATOM 701 C CA . ILE A 1 97 ? 7.619 5.280 3.449 1.00 95.75 97 ILE A CA 1
ATOM 702 C C . ILE A 1 97 ? 9.063 5.493 3.895 1.00 95.75 97 ILE A C 1
ATOM 704 O O . ILE A 1 97 ? 9.769 6.288 3.273 1.00 95.75 97 ILE A O 1
ATOM 708 N N . ALA A 1 98 ? 9.463 4.858 4.989 1.00 95.38 98 ALA A N 1
ATOM 709 C CA . ALA A 1 98 ? 10.803 4.952 5.561 1.00 95.38 98 ALA A CA 1
ATOM 710 C C . ALA A 1 98 ? 10.994 3.843 6.601 1.00 95.38 98 ALA A C 1
ATOM 712 O O . ALA A 1 98 ? 10.015 3.269 7.061 1.00 95.38 98 ALA A O 1
ATOM 713 N N . ASP A 1 99 ? 12.238 3.583 6.989 1.00 95.56 99 ASP A N 1
ATOM 714 C CA . ASP A 1 99 ? 12.553 2.840 8.213 1.00 95.56 99 ASP A CA 1
ATOM 715 C C . ASP A 1 99 ? 12.307 3.764 9.416 1.00 95.56 99 ASP A C 1
ATOM 717 O O . ASP A 1 99 ? 13.149 4.592 9.777 1.00 95.56 99 ASP A O 1
ATOM 721 N N . PHE A 1 100 ? 11.091 3.718 9.958 1.00 94.81 100 PHE A N 1
ATOM 722 C CA . PHE A 1 100 ? 10.651 4.589 11.045 1.00 94.81 100 PHE A CA 1
ATOM 723 C C . PHE A 1 100 ? 11.069 4.065 12.419 1.00 94.81 100 PHE A C 1
ATOM 725 O O . PHE A 1 100 ? 11.095 4.850 13.371 1.00 94.81 100 PHE A O 1
ATOM 732 N N . ASP A 1 101 ? 11.374 2.772 12.545 1.00 92.25 101 ASP A N 1
ATOM 733 C CA . ASP A 1 101 ? 11.746 2.148 13.817 1.00 92.25 101 ASP A CA 1
ATOM 734 C C . ASP A 1 101 ? 13.229 1.751 13.925 1.00 92.25 101 ASP A C 1
ATOM 736 O O . ASP A 1 101 ? 13.673 1.330 14.995 1.00 92.25 101 ASP A O 1
ATOM 740 N N . GLY A 1 102 ? 14.014 1.968 12.869 1.00 94.38 102 GLY A N 1
ATOM 741 C CA . GLY A 1 102 ? 15.461 1.766 12.841 1.00 94.38 102 GLY A CA 1
ATOM 742 C C . GLY A 1 102 ? 15.877 0.304 12.687 1.00 94.38 102 GLY A C 1
ATOM 743 O O . GLY A 1 102 ? 16.982 -0.062 13.096 1.00 94.38 102 GLY A O 1
ATOM 744 N N . THR A 1 103 ? 15.001 -0.549 12.153 1.00 91.25 103 THR A N 1
ATOM 745 C CA . THR A 1 103 ? 15.270 -1.986 11.979 1.00 91.25 103 THR A CA 1
ATOM 746 C C . THR A 1 103 ? 15.981 -2.320 10.668 1.00 91.25 103 THR A C 1
ATOM 748 O O . THR A 1 103 ? 16.405 -3.462 10.478 1.00 91.25 103 THR A O 1
ATOM 751 N N . GLY A 1 104 ? 16.130 -1.348 9.766 1.00 91.88 104 GLY A N 1
ATOM 752 C CA . GLY A 1 104 ? 16.649 -1.530 8.412 1.00 91.88 104 GLY A CA 1
ATOM 753 C C . GLY A 1 104 ? 15.610 -2.030 7.406 1.00 91.88 104 GLY A C 1
ATOM 754 O O . GLY A 1 104 ? 15.948 -2.222 6.240 1.00 91.88 104 GLY A O 1
ATOM 755 N N . GLN A 1 105 ? 14.363 -2.237 7.833 1.00 93.44 105 GLN A N 1
ATOM 756 C CA . GLN A 1 105 ? 13.217 -2.502 6.962 1.00 93.44 105 GLN A CA 1
ATOM 757 C C . GLN A 1 105 ? 12.347 -1.250 6.896 1.00 93.44 105 GLN A C 1
ATOM 759 O O . GLN A 1 105 ? 12.342 -0.457 7.827 1.00 93.44 105 GLN A O 1
ATOM 764 N N . VAL A 1 106 ? 11.634 -1.051 5.790 1.00 95.38 106 VAL A N 1
ATOM 765 C CA . VAL A 1 106 ? 10.766 0.121 5.637 1.00 95.38 106 VAL A CA 1
ATOM 766 C C . VAL A 1 106 ? 9.342 -0.179 6.096 1.00 95.38 106 VAL A C 1
ATOM 768 O O . VAL A 1 106 ? 8.787 -1.245 5.823 1.00 95.38 106 VAL A O 1
ATOM 771 N N . GLU A 1 107 ? 8.702 0.811 6.710 1.00 96.62 107 GLU A N 1
ATOM 772 C CA . GLU A 1 107 ? 7.269 0.813 6.969 1.00 96.62 107 GLU A CA 1
ATOM 773 C C . GLU A 1 107 ? 6.580 1.838 6.084 1.00 96.62 107 GLU A C 1
ATOM 775 O O . GLU A 1 107 ? 7.114 2.875 5.684 1.00 96.62 107 GLU A O 1
ATOM 780 N N . ILE A 1 108 ? 5.313 1.558 5.837 1.00 96.38 108 ILE A N 1
ATOM 781 C CA . ILE A 1 108 ? 4.385 2.440 5.170 1.00 96.38 108 ILE A CA 1
ATOM 782 C C . ILE A 1 108 ? 3.565 3.137 6.250 1.00 96.38 108 ILE A C 1
ATOM 784 O O . ILE A 1 108 ? 2.727 2.523 6.913 1.00 96.38 108 ILE A O 1
ATOM 788 N N . ALA A 1 109 ? 3.771 4.441 6.399 1.00 95.50 109 ALA A N 1
ATOM 789 C CA . ALA A 1 109 ? 2.965 5.279 7.267 1.00 95.50 109 ALA A CA 1
ATOM 790 C C . ALA A 1 109 ? 1.661 5.669 6.565 1.00 95.50 109 ALA A C 1
ATOM 792 O O . ALA A 1 109 ? 1.672 6.255 5.480 1.00 95.50 109 ALA A O 1
ATOM 793 N N . CYS A 1 110 ? 0.526 5.392 7.199 1.00 93.06 110 CYS A N 1
ATOM 794 C CA . CYS A 1 110 ? -0.803 5.775 6.738 1.00 93.06 110 CYS A CA 1
ATOM 795 C C . CYS A 1 110 ? -1.579 6.476 7.851 1.00 93.06 110 CYS A C 1
ATOM 797 O O . CYS A 1 110 ? -1.557 6.041 8.996 1.00 93.06 110 CYS A O 1
ATOM 799 N N . VAL A 1 111 ? -2.340 7.514 7.510 1.00 91.88 111 VAL A N 1
ATOM 800 C CA . VAL A 1 111 ? -3.385 8.031 8.399 1.00 91.88 111 VAL A CA 1
ATOM 801 C C . VAL A 1 111 ? -4.674 7.259 8.128 1.00 91.88 111 VAL A C 1
ATOM 803 O O . VAL A 1 111 ? -5.220 7.316 7.018 1.00 91.88 111 VAL A O 1
ATOM 806 N N . ASP A 1 112 ? -5.149 6.523 9.130 1.00 90.12 112 ASP A N 1
ATOM 807 C CA . ASP A 1 112 ? -6.414 5.794 9.082 1.00 90.12 112 ASP A CA 1
ATOM 808 C C . ASP A 1 112 ? -7.584 6.766 9.260 1.00 90.12 112 ASP A C 1
ATOM 810 O O . ASP A 1 112 ? -7.610 7.555 10.207 1.00 90.12 112 ASP A O 1
ATOM 814 N N . ARG A 1 113 ? -8.535 6.717 8.313 1.00 87.50 113 ARG A N 1
ATOM 815 C CA . ARG A 1 113 ? -9.790 7.483 8.296 1.00 87.50 113 ARG A CA 1
ATOM 816 C C . ARG A 1 113 ? -9.568 8.926 8.772 1.00 87.50 113 ARG A C 1
ATOM 818 O O . ARG A 1 113 ? -10.109 9.312 9.804 1.00 87.50 113 ARG A O 1
ATOM 825 N N . PRO A 1 114 ? -8.819 9.762 8.024 1.00 78.31 114 PRO A N 1
ATOM 826 C CA . PRO A 1 114 ? -8.424 11.100 8.475 1.00 78.31 114 PRO A CA 1
ATOM 827 C C . PRO A 1 114 ? -9.602 12.077 8.659 1.00 78.31 114 PRO A C 1
ATOM 829 O O . PRO A 1 114 ? -9.414 13.198 9.123 1.00 78.31 114 PRO A O 1
ATOM 832 N N . HIS A 1 115 ? -10.817 11.674 8.286 1.00 78.19 115 HIS A N 1
ATOM 833 C CA . HIS A 1 115 ? -12.083 12.357 8.561 1.00 78.19 115 HIS A CA 1
ATOM 834 C C . HIS A 1 115 ? -12.770 11.908 9.871 1.00 78.19 115 HIS A C 1
ATOM 836 O O . HIS A 1 115 ? -13.869 12.369 10.162 1.00 78.19 115 HIS A O 1
ATOM 842 N N . LEU A 1 116 ? -12.159 11.004 10.640 1.00 79.94 116 LEU A N 1
ATOM 843 C CA . LEU A 1 116 ? -12.584 10.487 11.953 1.00 79.94 116 LEU A CA 1
ATOM 844 C C . LEU A 1 116 ? -11.479 10.788 13.005 1.00 79.94 116 LEU A C 1
ATOM 846 O O . LEU A 1 116 ? -10.654 11.667 12.733 1.00 79.94 116 LEU A O 1
ATOM 850 N N . PRO A 1 117 ? -11.418 10.147 14.203 1.00 67.00 117 PRO A N 1
ATOM 851 C CA . PRO A 1 117 ? -10.240 10.256 15.061 1.00 67.00 117 PRO A CA 1
ATOM 852 C C . PRO A 1 117 ? -9.032 9.745 14.275 1.00 67.00 117 PRO A C 1
ATOM 854 O O . PRO A 1 117 ? -8.964 8.575 13.918 1.00 67.00 117 PRO A O 1
ATOM 857 N N . LYS A 1 118 ? -8.141 10.664 13.913 1.00 84.19 118 LYS A N 1
ATOM 858 C CA . LYS A 1 118 ? -7.026 10.433 12.998 1.00 84.19 118 LYS A CA 1
ATOM 859 C C . LYS A 1 118 ? -5.969 9.613 13.729 1.00 84.19 118 LYS A C 1
ATOM 861 O O . LYS A 1 118 ? -5.415 10.085 14.726 1.00 84.19 118 LYS A O 1
ATOM 866 N N . GLU A 1 119 ? -5.688 8.415 13.237 1.00 90.38 119 GLU A N 1
ATOM 867 C CA . GLU A 1 119 ? -4.660 7.539 13.804 1.00 90.38 119 GLU A CA 1
ATOM 868 C C . GLU A 1 119 ? -3.532 7.345 12.794 1.00 90.38 119 GLU A C 1
ATOM 870 O O . GLU A 1 119 ? -3.796 7.133 11.608 1.00 90.38 119 GLU A O 1
ATOM 875 N N . LEU A 1 120 ? -2.281 7.421 13.258 1.00 92.75 120 LEU A N 1
ATOM 876 C CA . LEU A 1 120 ? -1.145 6.949 12.470 1.00 92.75 120 LEU A CA 1
ATOM 877 C C . LEU A 1 120 ? -1.119 5.434 12.550 1.00 92.75 120 LEU A C 1
ATOM 879 O O . LEU A 1 120 ? -1.196 4.882 13.645 1.00 92.75 120 LEU A O 1
ATOM 883 N N . VAL A 1 121 ? -0.934 4.785 11.414 1.00 94.31 121 VAL A N 1
ATOM 884 C CA . VAL A 1 121 ? -0.698 3.351 11.320 1.00 94.31 121 VAL A CA 1
ATOM 885 C C . VAL A 1 121 ? 0.589 3.146 10.540 1.00 94.31 121 VAL A C 1
ATOM 887 O O . VAL A 1 121 ? 0.723 3.687 9.441 1.00 94.31 121 VAL A O 1
ATOM 890 N N . LEU A 1 122 ? 1.524 2.388 11.103 1.00 95.94 122 LEU A N 1
ATOM 891 C CA . LEU A 1 122 ? 2.684 1.884 10.377 1.00 95.94 122 LEU A CA 1
ATOM 892 C C . LEU A 1 122 ? 2.413 0.442 9.965 1.00 95.94 122 LEU A C 1
ATOM 894 O O . LEU A 1 122 ? 1.957 -0.371 10.772 1.00 95.94 122 LEU A O 1
ATOM 898 N N . VAL A 1 123 ? 2.666 0.150 8.695 1.00 96.69 123 VAL A N 1
ATOM 899 C CA . VAL A 1 123 ? 2.455 -1.169 8.104 1.00 96.69 123 VAL A CA 1
ATOM 900 C C . VAL A 1 123 ? 3.754 -1.631 7.459 1.00 96.69 123 VAL A C 1
ATOM 902 O O . VAL A 1 123 ? 4.313 -0.905 6.643 1.00 96.69 123 VAL A O 1
ATOM 905 N N . ARG A 1 124 ? 4.215 -2.836 7.788 1.00 96.44 124 ARG A N 1
ATOM 906 C CA . ARG A 1 124 ? 5.415 -3.457 7.213 1.00 96.44 124 ARG A CA 1
ATOM 907 C C . ARG A 1 124 ? 5.042 -4.686 6.393 1.00 96.44 124 ARG A C 1
ATOM 909 O O . ARG A 1 124 ? 4.081 -5.382 6.721 1.00 96.44 124 ARG A O 1
ATOM 916 N N . LEU A 1 125 ? 5.804 -4.960 5.337 1.00 96.38 125 LEU A N 1
ATOM 917 C CA . LEU A 1 125 ? 5.765 -6.255 4.668 1.00 96.38 125 LEU A CA 1
ATOM 918 C C . LEU A 1 125 ? 6.560 -7.279 5.491 1.00 96.38 125 LEU A C 1
ATOM 920 O O . LEU A 1 125 ? 7.774 -7.174 5.611 1.00 96.38 125 LEU A O 1
ATOM 924 N N . GLU A 1 126 ? 5.881 -8.282 6.040 1.00 94.31 126 GLU A N 1
ATOM 925 C CA . GLU A 1 126 ? 6.507 -9.411 6.729 1.00 94.31 126 GLU A CA 1
ATOM 926 C C . GLU A 1 126 ? 6.193 -10.702 5.968 1.00 94.31 126 GLU A C 1
ATOM 928 O O . GLU A 1 126 ? 5.064 -11.209 5.961 1.00 94.31 126 GLU A O 1
ATOM 933 N N . GLY A 1 127 ? 7.199 -11.221 5.262 1.00 92.75 127 GLY A N 1
ATOM 934 C CA . GLY A 1 127 ? 7.009 -12.320 4.320 1.00 92.75 127 GLY A CA 1
ATOM 935 C C . GLY A 1 127 ? 6.032 -11.924 3.209 1.00 92.75 127 GLY A C 1
ATOM 936 O O . GLY A 1 127 ? 6.337 -11.073 2.384 1.00 92.75 127 GLY A O 1
ATOM 937 N N . ALA A 1 128 ? 4.850 -12.542 3.185 1.00 93.00 128 ALA A N 1
ATOM 938 C CA . ALA A 1 128 ? 3.816 -12.275 2.178 1.00 93.00 128 ALA A CA 1
ATOM 939 C C . ALA A 1 128 ? 2.689 -11.343 2.670 1.00 93.00 128 ALA A C 1
ATOM 941 O O . ALA A 1 128 ? 1.722 -11.093 1.940 1.00 93.00 128 ALA A O 1
ATOM 942 N N . LEU A 1 129 ? 2.756 -10.868 3.917 1.00 95.81 129 LEU A N 1
ATOM 943 C CA . LEU A 1 129 ? 1.656 -10.164 4.572 1.00 95.81 129 LEU A CA 1
ATOM 944 C C . LEU A 1 129 ? 2.035 -8.734 4.933 1.00 95.81 129 LEU A C 1
ATOM 946 O O . LEU A 1 129 ? 3.141 -8.464 5.383 1.00 95.81 129 LEU A O 1
ATOM 950 N N . LEU A 1 130 ? 1.069 -7.829 4.794 1.00 96.75 130 LEU A N 1
ATOM 951 C CA . LEU A 1 130 ? 1.156 -6.493 5.367 1.00 96.75 130 LEU A CA 1
ATOM 952 C C . LEU A 1 130 ? 0.684 -6.535 6.822 1.00 96.75 130 LEU A C 1
ATOM 954 O O . LEU A 1 130 ? -0.499 -6.771 7.087 1.00 96.75 130 LEU A O 1
ATOM 958 N N . VAL A 1 131 ? 1.612 -6.307 7.745 1.00 95.56 131 VAL A N 1
ATOM 959 C CA . VAL A 1 131 ? 1.400 -6.365 9.193 1.00 95.56 131 VAL A CA 1
ATOM 960 C C . VAL A 1 131 ? 1.447 -4.955 9.768 1.00 95.56 131 VAL A C 1
ATOM 962 O O . VAL A 1 131 ? 2.339 -4.171 9.462 1.00 95.56 131 VAL A O 1
ATOM 965 N N . GLU A 1 132 ? 0.462 -4.619 10.597 1.00 95.12 132 GLU A N 1
ATOM 966 C CA . GLU A 1 132 ? 0.473 -3.381 11.373 1.00 95.12 132 GLU A CA 1
ATOM 967 C C . GLU A 1 132 ? 1.496 -3.505 12.506 1.00 95.12 132 GLU A C 1
ATOM 969 O O . GLU A 1 132 ? 1.327 -4.332 13.401 1.00 95.12 132 GLU A O 1
ATOM 974 N N . THR A 1 133 ? 2.546 -2.687 12.464 1.00 95.25 133 THR A N 1
ATOM 975 C CA . THR A 1 133 ? 3.622 -2.689 13.468 1.00 95.25 133 THR A CA 1
ATOM 976 C C . THR A 1 133 ? 3.388 -1.651 14.561 1.00 95.25 133 THR A C 1
ATOM 978 O O . THR A 1 133 ? 3.834 -1.826 15.694 1.00 95.25 133 THR A O 1
ATOM 981 N N . LEU A 1 134 ? 2.655 -0.577 14.248 1.00 93.94 134 LEU A N 1
ATOM 982 C CA . LEU A 1 134 ? 2.357 0.500 15.186 1.00 93.94 134 LEU A CA 1
ATOM 983 C C . LEU A 1 134 ? 1.025 1.176 14.855 1.00 93.94 134 LEU A C 1
ATOM 985 O O . LEU A 1 134 ? 0.739 1.469 13.694 1.00 93.94 134 LEU A O 1
ATOM 989 N N . ARG A 1 135 ? 0.264 1.525 15.898 1.00 93.25 135 ARG A N 1
ATOM 990 C CA . ARG A 1 135 ? -0.890 2.426 15.814 1.00 93.25 135 ARG A CA 1
ATOM 991 C C . ARG A 1 135 ? -0.824 3.482 16.900 1.00 93.25 135 ARG A C 1
ATOM 993 O O . ARG A 1 135 ? -0.787 3.157 18.084 1.00 93.25 135 ARG A O 1
ATOM 1000 N N . LEU A 1 136 ? -0.835 4.746 16.489 1.00 90.44 136 LEU A N 1
ATOM 1001 C CA . LEU A 1 136 ? -0.799 5.891 17.392 1.00 90.44 136 LEU A CA 1
ATOM 1002 C C . LEU A 1 136 ? -2.074 6.729 17.242 1.00 90.44 136 LEU A C 1
ATOM 1004 O O . LEU A 1 136 ? -2.349 7.226 16.144 1.00 90.44 136 LEU A O 1
ATOM 1008 N N . PRO A 1 137 ? -2.845 6.930 18.324 1.00 86.56 137 PRO A N 1
ATOM 1009 C CA . PRO A 1 137 ? -3.993 7.822 18.298 1.00 86.56 137 PRO A CA 1
ATOM 1010 C C . PRO A 1 137 ? -3.564 9.294 18.297 1.00 86.56 137 PRO A C 1
ATOM 1012 O O . PRO A 1 137 ? -2.476 9.647 18.747 1.00 86.56 137 PRO A O 1
ATOM 1015 N N . GLY A 1 138 ? -4.467 10.178 17.866 1.00 67.81 138 GLY A N 1
ATOM 1016 C CA . GLY A 1 138 ? -4.352 11.609 18.158 1.00 67.81 138 GLY A CA 1
ATOM 1017 C C . GLY A 1 138 ? -3.471 12.406 17.200 1.00 67.81 138 GLY A C 1
ATOM 1018 O O . GLY A 1 138 ? -2.857 13.385 17.621 1.00 67.81 138 GLY A O 1
ATOM 1019 N N . LEU A 1 139 ? -3.447 12.055 15.908 1.00 61.62 139 LEU A N 1
ATOM 1020 C CA . LEU A 1 139 ? -2.848 12.914 14.884 1.00 61.62 139 LEU A CA 1
ATOM 1021 C C . LEU A 1 139 ? -3.672 14.198 14.750 1.00 61.62 139 LEU A C 1
ATOM 1023 O O . LEU A 1 139 ? -4.589 14.310 13.934 1.00 61.62 139 LEU A O 1
ATOM 1027 N N . LEU A 1 140 ? -3.357 15.201 15.562 1.00 56.53 140 LEU A N 1
ATOM 1028 C CA . LEU A 1 140 ? -3.772 16.568 15.300 1.00 56.53 140 LEU A CA 1
ATOM 1029 C C . LEU A 1 140 ? -3.025 17.008 14.040 1.00 56.53 140 LEU A C 1
ATOM 1031 O O . LEU A 1 140 ? -1.916 17.518 14.126 1.00 56.53 140 LEU A O 1
ATOM 1035 N N . ILE A 1 141 ? -3.609 16.777 12.858 1.00 51.19 141 ILE A N 1
ATOM 1036 C CA . ILE A 1 141 ? -3.231 17.548 11.668 1.00 51.19 141 ILE A CA 1
ATOM 1037 C C . ILE A 1 141 ? -3.526 18.998 12.064 1.00 51.19 141 ILE A C 1
ATOM 1039 O O . ILE A 1 141 ? -4.714 19.296 12.257 1.00 51.19 141 ILE A O 1
ATOM 1043 N N . PRO A 1 142 ? -2.513 19.860 12.269 1.00 40.00 142 PRO A N 1
ATOM 1044 C CA . PRO A 1 142 ? -2.766 21.246 12.611 1.00 40.00 142 PRO A CA 1
ATOM 1045 C C . PRO A 1 142 ? -3.620 21.822 11.486 1.00 40.00 142 PRO A C 1
ATOM 1047 O O . PRO A 1 142 ? -3.318 21.608 10.310 1.00 40.00 142 PRO A O 1
ATOM 1050 N N . ALA A 1 143 ? -4.722 22.482 11.833 1.00 44.00 143 ALA A N 1
ATOM 1051 C CA . ALA A 1 143 ? -5.383 23.334 10.861 1.00 44.00 143 ALA A CA 1
ATOM 1052 C C . ALA A 1 143 ? -4.351 24.389 10.434 1.00 44.00 143 ALA A C 1
ATOM 1054 O O . ALA A 1 143 ? -3.745 25.022 11.301 1.00 44.00 143 ALA A O 1
ATOM 1055 N N . CYS A 1 144 ? -4.092 24.477 9.128 1.00 41.44 144 CYS A N 1
ATOM 1056 C CA . CYS A 1 144 ? -3.351 25.593 8.554 1.00 41.44 144 CYS A CA 1
ATOM 1057 C C . CYS A 1 144 ? -4.052 26.916 8.870 1.00 41.44 144 CYS A C 1
ATOM 1059 O O . CYS A 1 144 ? -5.306 26.919 8.890 1.00 41.44 144 CYS A O 1
#

Radius of gyration: 15.96 Å; chains: 1; bounding box: 42×38×40 Å

pLDDT: mean 86.39, std 13.98, range [31.48, 97.5]

Secondary structure (DSSP, 8-state):
--S-TTTTSEEEEEEE--TT-SS--EEEEEEE--TTEEEEEEEEEEE--SSSSS-EEEEEEEETTTEEEEEEEETTEEEEEPPP-SSTT--EEEEEEE-SSSSSS-EEEEEE-TTSS-EEEEEEEETTEEEEEEEEE-------

Foldseek 3Di:
DPDALVVFQKDKDFDFPDPPDPDGDTDIAIDGHDSQKGWDDDDWDWAPQVVPPHIWTWTWIQGQQQGTKIFTADSVGTQEIDGGNGGHPWDKAFDDWQPPPPPPGIWTWIFGRCVPQTKIWTWGDDPSYTDTPDIGTDPCPDDD

Sequence (144 aa):
MLGDALEWGSLRLAVNTCIGCAGQDLTEVTITLPPTRVFKGIAARVADVDGGGRAEVLVVETDLSLGASLAIHSPDGRITATRFIGQPNRWLAPAGIADFDGTGQVEIACVDRPHLPKELVLVRLEGALLVETLRLPGLLIPAC